Protein AF-A0A2E9R8R4-F1 (afdb_monomer_lite)

Structure (mmCIF, N/CA/C/O backbone):
data_AF-A0A2E9R8R4-F1
#
_entry.id   AF-A0A2E9R8R4-F1
#
loop_
_atom_site.group_PDB
_atom_site.id
_atom_site.type_symbol
_atom_site.label_atom_id
_atom_site.label_alt_id
_atom_site.label_comp_id
_atom_site.label_asym_id
_atom_site.label_entity_id
_atom_site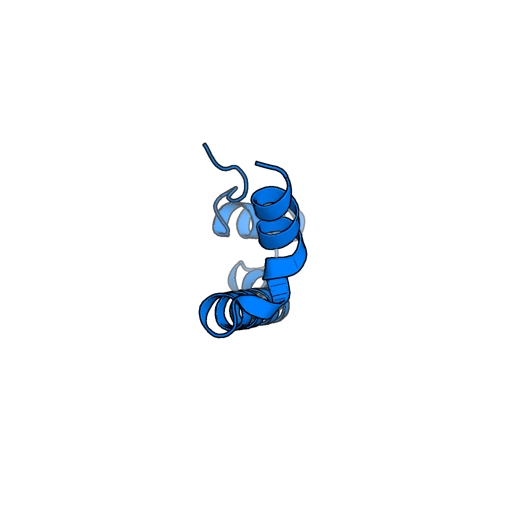.label_seq_id
_atom_site.pdbx_PDB_ins_code
_atom_site.Cartn_x
_atom_site.Cartn_y
_atom_site.Cartn_z
_atom_site.occupancy
_atom_site.B_iso_or_equiv
_atom_site.auth_seq_id
_atom_site.auth_comp_id
_atom_site.auth_asym_id
_atom_site.auth_atom_id
_atom_site.pdbx_PDB_model_num
ATOM 1 N N . MET A 1 1 ? 12.660 8.123 2.225 1.00 43.28 1 MET A N 1
ATOM 2 C CA . MET A 1 1 ? 11.643 7.797 3.248 1.00 43.28 1 MET A CA 1
ATOM 3 C C . MET A 1 1 ? 10.296 7.799 2.549 1.00 43.28 1 MET A C 1
ATOM 5 O O . MET A 1 1 ? 9.713 8.855 2.348 1.00 43.28 1 MET A O 1
ATOM 9 N N . ALA A 1 2 ? 9.919 6.650 1.988 1.00 45.75 2 ALA A N 1
ATOM 10 C CA . ALA A 1 2 ? 8.837 6.558 1.017 1.00 45.75 2 ALA A CA 1
ATOM 11 C C . ALA A 1 2 ? 7.475 6.770 1.692 1.00 45.75 2 ALA A C 1
ATOM 13 O O . ALA A 1 2 ? 6.981 5.902 2.400 1.00 45.75 2 ALA A O 1
ATOM 14 N N . GLN A 1 3 ? 6.845 7.906 1.406 1.00 50.78 3 GLN A N 1
ATOM 15 C CA . GLN A 1 3 ? 5.422 8.150 1.660 1.00 50.78 3 GLN A CA 1
ATOM 16 C C . GLN A 1 3 ? 4.537 7.577 0.531 1.00 50.78 3 GLN A C 1
ATOM 18 O O . GLN A 1 3 ? 3.413 8.014 0.336 1.00 50.78 3 GLN A O 1
ATOM 23 N N . ILE A 1 4 ? 5.020 6.554 -0.191 1.00 53.75 4 ILE A N 1
ATOM 24 C CA . ILE A 1 4 ? 4.140 5.547 -0.826 1.00 53.75 4 ILE A CA 1
ATOM 25 C C . ILE A 1 4 ? 3.408 4.753 0.276 1.00 53.75 4 ILE A C 1
ATOM 27 O O . ILE A 1 4 ? 2.323 4.219 0.072 1.00 53.75 4 ILE A O 1
ATOM 31 N N . THR A 1 5 ? 3.973 4.775 1.484 1.00 43.75 5 THR A N 1
ATOM 32 C CA . THR A 1 5 ? 3.352 4.403 2.747 1.00 43.75 5 THR A CA 1
ATOM 33 C C . THR A 1 5 ? 3.313 5.613 3.696 1.00 43.75 5 THR A C 1
ATOM 35 O O . THR A 1 5 ? 4.274 5.836 4.431 1.00 43.75 5 THR A O 1
ATOM 38 N N . PRO A 1 6 ? 2.202 6.356 3.825 1.00 58.69 6 PRO A N 1
ATOM 39 C CA . PRO A 1 6 ? 1.534 6.318 5.118 1.00 58.69 6 PRO A CA 1
ATOM 40 C C . PRO A 1 6 ? 1.198 4.837 5.356 1.00 58.69 6 PRO A C 1
ATOM 42 O O . PRO A 1 6 ? 0.710 4.199 4.417 1.00 58.69 6 PRO A O 1
ATOM 45 N N . PRO A 1 7 ? 1.531 4.232 6.512 1.00 68.12 7 PRO A N 1
ATOM 46 C CA . PRO A 1 7 ? 1.302 2.801 6.719 1.00 68.12 7 PRO A CA 1
ATOM 47 C C . PRO A 1 7 ? -0.123 2.485 6.265 1.00 68.12 7 PRO A C 1
ATOM 49 O O . PRO A 1 7 ? -1.010 3.261 6.583 1.00 68.12 7 PRO A O 1
ATOM 52 N N . VAL A 1 8 ? -0.368 1.440 5.466 1.00 73.88 8 VAL A N 1
ATOM 53 C CA . VAL A 1 8 ? -1.718 1.196 4.897 1.00 73.88 8 VAL A CA 1
ATOM 54 C C . VAL A 1 8 ? -2.789 1.253 6.000 1.00 73.88 8 VAL A C 1
ATOM 56 O O . VAL A 1 8 ? -3.868 1.803 5.797 1.00 73.88 8 VAL A O 1
ATOM 59 N N 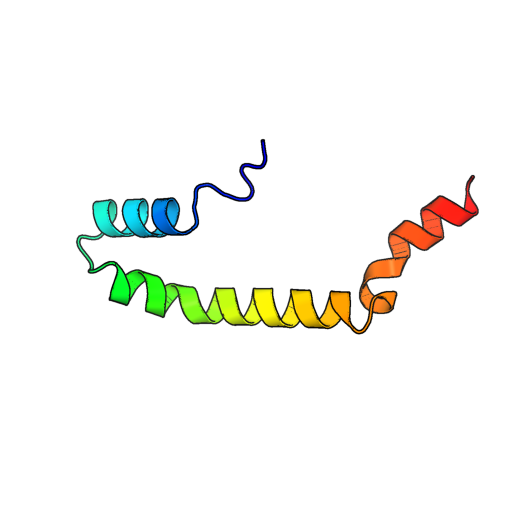. GLY A 1 9 ? -2.424 0.825 7.214 1.00 78.44 9 GLY A N 1
ATOM 60 C CA . GLY A 1 9 ? -3.186 1.044 8.443 1.00 78.44 9 GLY A CA 1
ATOM 61 C C . GLY A 1 9 ? -3.535 2.506 8.752 1.00 78.44 9 GLY A C 1
ATOM 62 O O . GLY A 1 9 ? -4.683 2.765 9.059 1.00 78.44 9 GLY A O 1
ATOM 63 N N . PHE A 1 10 ? -2.623 3.474 8.628 1.00 85.75 10 PHE A N 1
ATOM 64 C CA . PHE A 1 10 ? -2.895 4.912 8.780 1.00 85.75 10 PHE A CA 1
ATOM 65 C C . PHE A 1 10 ? -4.025 5.398 7.877 1.00 85.75 10 PHE A C 1
ATOM 67 O O . PHE A 1 10 ? -4.941 6.033 8.378 1.00 85.75 10 PHE A O 1
ATOM 74 N N . ASN A 1 11 ? -4.028 5.063 6.583 1.00 86.62 11 ASN A N 1
ATOM 75 C CA . ASN A 1 11 ? -5.123 5.483 5.701 1.00 86.62 11 ASN A CA 1
ATOM 76 C C . ASN A 1 11 ? -6.459 4.848 6.121 1.00 86.62 11 ASN A C 1
ATOM 78 O O . ASN A 1 11 ? -7.491 5.517 6.111 1.00 86.62 11 ASN A O 1
ATOM 82 N N . LEU A 1 12 ? -6.440 3.584 6.556 1.00 89.94 12 LEU A N 1
ATOM 83 C CA . LEU A 1 12 ? -7.627 2.912 7.092 1.00 89.94 12 LEU A CA 1
ATOM 84 C C . LEU A 1 12 ? -8.087 3.522 8.430 1.00 89.94 12 LEU A C 1
ATOM 86 O O . LEU A 1 12 ? -9.288 3.675 8.633 1.00 89.94 12 LEU A O 1
ATOM 90 N N . PHE A 1 13 ? -7.160 3.920 9.309 1.00 89.56 13 PHE A N 1
ATOM 91 C CA . PHE A 1 13 ? -7.432 4.578 10.592 1.00 89.56 13 PHE A CA 1
ATOM 92 C C . PHE A 1 13 ? -7.948 6.008 10.413 1.00 89.56 13 PHE A C 1
ATOM 94 O O . PHE A 1 13 ? -8.856 6.416 11.130 1.00 89.56 13 PHE A O 1
ATOM 101 N N . VAL A 1 14 ? -7.421 6.758 9.440 1.00 91.69 14 VAL A N 1
ATOM 102 C CA . VAL A 1 14 ? -7.931 8.087 9.072 1.00 91.69 14 VAL A CA 1
ATOM 103 C C . VAL A 1 14 ? -9.374 7.964 8.589 1.00 91.69 14 VAL A C 1
ATOM 105 O O . VAL A 1 14 ? -10.244 8.671 9.089 1.00 91.69 14 VAL A O 1
ATOM 108 N N . ILE A 1 15 ? -9.666 7.025 7.682 1.00 92.69 15 ILE A N 1
ATOM 109 C CA . ILE A 1 15 ? -11.037 6.809 7.199 1.00 92.69 15 ILE A CA 1
ATOM 110 C C . ILE A 1 15 ? -11.949 6.322 8.330 1.00 92.69 15 ILE A C 1
ATOM 112 O O . ILE A 1 15 ? -13.0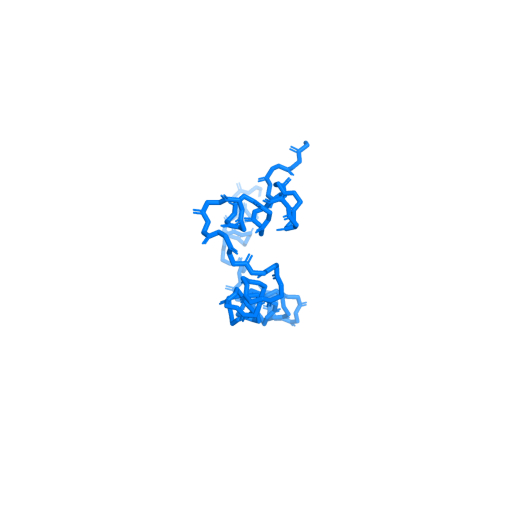61 6.825 8.461 1.00 92.69 15 ILE A O 1
ATOM 116 N N . GLN A 1 16 ? -11.494 5.399 9.180 1.00 93.19 16 GLN A N 1
ATOM 117 C CA . GLN A 1 16 ? -12.234 4.987 10.376 1.00 93.19 16 GLN A CA 1
ATOM 118 C C . GLN A 1 16 ? -12.555 6.189 11.279 1.00 93.19 16 GLN A C 1
ATOM 120 O O . GLN A 1 16 ? -13.695 6.330 11.706 1.00 93.19 16 GLN A O 1
ATOM 125 N N . GLY A 1 17 ? -11.588 7.074 11.540 1.00 92.94 17 GLY A N 1
ATOM 126 C CA . GLY A 1 17 ? -11.786 8.268 12.366 1.00 92.94 17 GLY A CA 1
ATOM 127 C C . GLY A 1 17 ? -12.766 9.278 11.761 1.00 92.94 17 GLY A C 1
ATOM 128 O O . GLY A 1 17 ? -13.503 9.923 12.498 1.00 92.94 17 GLY A O 1
ATOM 129 N N . LEU A 1 18 ? -12.813 9.384 10.429 1.00 95.25 18 LEU A N 1
ATOM 130 C CA . LEU A 1 18 ? -13.743 10.266 9.712 1.00 95.25 18 LEU A CA 1
ATOM 131 C C . LEU A 1 18 ? -15.157 9.681 9.574 1.00 95.25 18 LEU A C 1
ATOM 133 O O . LEU A 1 18 ? -16.124 10.435 9.522 1.00 95.25 18 LEU A O 1
ATOM 137 N N . THR A 1 19 ? -15.284 8.356 9.469 1.00 94.56 19 THR A N 1
ATOM 138 C CA . THR A 1 19 ? -16.555 7.678 9.147 1.00 94.56 19 THR A CA 1
AT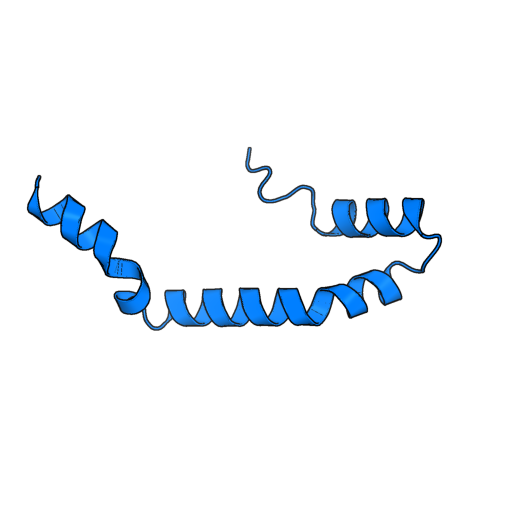OM 139 C C . THR A 1 19 ? -17.226 7.017 10.349 1.00 94.56 19 THR A C 1
ATOM 141 O O . THR A 1 19 ? -18.418 6.736 10.296 1.00 94.56 19 THR A O 1
ATOM 144 N N . GLY A 1 20 ? -16.478 6.730 11.418 1.00 94.00 20 GLY A N 1
ATOM 145 C CA . GLY A 1 20 ? -16.943 5.923 12.551 1.00 94.00 20 GLY A CA 1
ATOM 146 C C . GLY A 1 20 ? -17.093 4.427 12.240 1.00 94.00 20 GLY A C 1
ATOM 147 O O . GLY A 1 20 ? -17.487 3.654 13.112 1.00 94.00 20 GLY A O 1
ATOM 148 N N . GLU A 1 21 ? -16.778 3.994 11.018 1.00 95.25 21 GLU A N 1
ATOM 149 C CA . GLU A 1 21 ? -16.892 2.598 10.599 1.00 95.25 21 GLU A CA 1
ATOM 150 C C . GLU A 1 21 ? -15.766 1.735 11.170 1.00 95.25 21 GLU A C 1
ATOM 152 O O . GLU A 1 21 ? -14.642 2.182 11.394 1.00 95.25 21 GLU A O 1
ATOM 157 N N . THR A 1 22 ? -16.043 0.444 11.362 1.00 95.50 22 THR A N 1
ATOM 158 C CA . THR A 1 22 ? -15.008 -0.489 11.829 1.00 95.50 22 THR A CA 1
ATOM 159 C C . THR A 1 22 ? -13.876 -0.610 10.809 1.00 95.50 22 THR A C 1
ATOM 161 O O . THR A 1 22 ? -14.112 -0.674 9.598 1.00 95.50 22 THR A O 1
ATOM 164 N N . ILE A 1 23 ? -12.637 -0.743 11.292 1.00 92.19 23 ILE A N 1
ATOM 165 C CA . ILE A 1 23 ? -11.471 -0.925 10.416 1.00 92.19 23 ILE A CA 1
ATOM 166 C C . ILE A 1 23 ? -11.629 -2.111 9.457 1.00 92.19 23 ILE A C 1
ATOM 168 O O . ILE A 1 23 ? -11.218 -2.032 8.305 1.00 92.19 23 ILE A O 1
ATOM 172 N N . GLY A 1 24 ? -12.289 -3.190 9.893 1.00 93.31 24 GLY A N 1
ATOM 173 C CA . GLY A 1 24 ? -12.560 -4.357 9.053 1.00 93.31 24 GLY A CA 1
ATOM 174 C C . GLY A 1 24 ? -13.494 -4.050 7.880 1.00 93.31 24 GLY A C 1
ATOM 175 O O . GLY A 1 24 ? -13.294 -4.580 6.786 1.00 93.31 24 GLY A O 1
ATOM 176 N N . ARG A 1 25 ? -14.483 -3.166 8.068 1.00 95.38 25 ARG A N 1
ATOM 177 C CA . ARG A 1 25 ? -15.378 -2.734 6.986 1.00 95.38 25 ARG A CA 1
ATOM 178 C C . ARG A 1 25 ? -14.644 -1.852 5.981 1.00 95.38 25 ARG A C 1
ATOM 180 O O . ARG A 1 25 ? -14.758 -2.094 4.781 1.00 95.38 25 ARG A O 1
ATOM 187 N N . VAL A 1 26 ? -13.849 -0.895 6.462 1.00 94.00 26 VAL A N 1
ATOM 188 C CA . VAL A 1 26 ? -13.027 -0.022 5.608 1.00 94.00 26 VAL A CA 1
ATOM 189 C C . VAL A 1 26 ? -11.993 -0.844 4.829 1.00 94.00 26 VAL A C 1
ATOM 191 O O . VAL A 1 26 ? -11.860 -0.687 3.617 1.00 94.00 26 VAL A O 1
ATOM 194 N N . ALA A 1 27 ? -11.321 -1.792 5.487 1.00 93.00 27 ALA A N 1
ATOM 195 C CA . ALA A 1 27 ? -10.364 -2.691 4.847 1.00 93.00 27 ALA A CA 1
ATOM 196 C C . ALA A 1 27 ? -11.022 -3.558 3.763 1.00 93.00 27 ALA A C 1
ATOM 198 O O . ALA A 1 27 ? -10.477 -3.703 2.671 1.00 93.00 27 ALA A O 1
ATOM 199 N N . ARG A 1 28 ? -12.219 -4.099 4.026 1.00 94.56 28 ARG A N 1
ATOM 200 C CA . ARG A 1 28 ? -12.966 -4.890 3.037 1.00 94.56 28 ARG A CA 1
ATOM 201 C C . ARG A 1 28 ? -13.403 -4.045 1.840 1.00 94.56 28 ARG A C 1
ATOM 203 O O . ARG A 1 28 ? -13.361 -4.538 0.719 1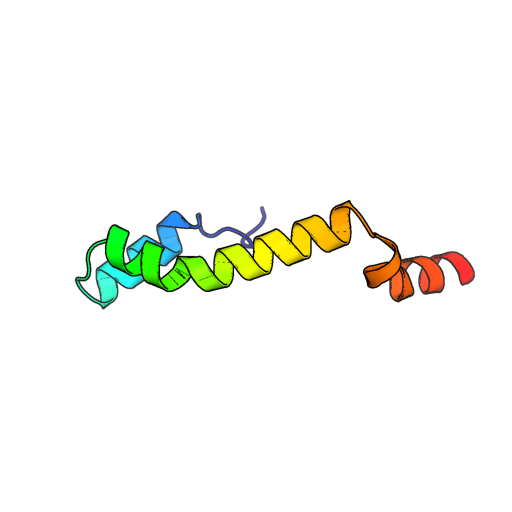.00 94.56 28 ARG A O 1
ATOM 210 N N . ALA A 1 29 ? -13.774 -2.786 2.063 1.00 94.00 29 ALA A N 1
ATOM 211 C CA . ALA A 1 29 ? -14.093 -1.849 0.988 1.00 94.00 29 ALA A CA 1
ATOM 212 C C . ALA A 1 29 ? -12.862 -1.498 0.128 1.00 94.00 29 ALA A C 1
ATOM 214 O O . ALA A 1 29 ? -12.994 -1.310 -1.078 1.00 94.00 29 ALA A O 1
ATOM 215 N N . ALA A 1 30 ? -11.665 -1.460 0.720 1.00 91.81 30 ALA A N 1
ATOM 216 C CA . ALA A 1 30 ? -10.408 -1.209 0.011 1.00 91.81 30 ALA A CA 1
ATOM 217 C C . ALA A 1 30 ? -9.827 -2.455 -0.693 1.00 91.81 30 ALA A C 1
ATOM 219 O O . ALA A 1 30 ? -9.001 -2.329 -1.599 1.00 91.81 30 ALA A O 1
ATOM 220 N N . LEU A 1 31 ? -10.261 -3.658 -0.305 1.00 93.50 31 LEU A N 1
ATOM 221 C CA . LEU A 1 31 ? -9.727 -4.931 -0.797 1.00 93.50 31 LEU A CA 1
ATOM 222 C C . LEU A 1 31 ? -9.746 -5.086 -2.335 1.00 93.50 31 LEU A C 1
ATOM 224 O O . LEU A 1 31 ? -8.742 -5.556 -2.869 1.00 93.50 31 LEU A O 1
ATOM 228 N N . PRO A 1 32 ? -10.796 -4.679 -3.083 1.00 94.75 32 PRO A N 1
ATOM 229 C CA . PRO A 1 32 ? -10.801 -4.800 -4.543 1.00 94.75 32 PRO A CA 1
ATOM 230 C C . PRO A 1 32 ? -9.654 -4.030 -5.208 1.00 94.75 32 PRO A C 1
ATOM 232 O O . PRO A 1 32 ? -9.003 -4.543 -6.115 1.00 94.75 32 PRO A O 1
ATOM 235 N N . PHE A 1 33 ? -9.352 -2.826 -4.714 1.00 92.19 33 PHE A N 1
ATOM 236 C CA . PHE A 1 33 ? -8.237 -2.021 -5.215 1.00 92.19 33 PHE A CA 1
ATOM 237 C C . PHE A 1 33 ? -6.893 -2.676 -4.909 1.00 92.19 33 PHE A C 1
ATOM 239 O O . PHE A 1 33 ? -6.022 -2.734 -5.775 1.00 92.19 33 PHE A O 1
ATOM 246 N N . PHE A 1 34 ? -6.746 -3.230 -3.702 1.00 90.62 34 PHE A N 1
ATOM 247 C CA . PHE A 1 34 ? -5.549 -3.973 -3.324 1.00 90.62 34 PHE A CA 1
ATOM 248 C C . PHE A 1 34 ? -5.311 -5.178 -4.243 1.00 90.62 34 PHE A C 1
ATOM 250 O O . PHE A 1 34 ? -4.185 -5.403 -4.679 1.00 90.62 34 PHE A O 1
ATOM 257 N N . ILE A 1 35 ? -6.366 -5.917 -4.596 1.00 95.56 35 ILE A N 1
ATOM 258 C CA . ILE A 1 35 ? -6.277 -7.056 -5.518 1.00 95.56 35 ILE A CA 1
ATOM 259 C C . ILE A 1 35 ? -5.805 -6.600 -6.903 1.00 95.56 35 ILE A C 1
ATOM 261 O O . ILE A 1 35 ? -4.902 -7.216 -7.464 1.00 95.56 35 ILE A O 1
ATOM 265 N N . ILE A 1 36 ? -6.355 -5.506 -7.439 1.00 96.06 36 ILE A N 1
ATOM 266 C CA . ILE A 1 36 ? -5.931 -4.961 -8.740 1.00 96.06 36 ILE A CA 1
ATOM 267 C C . ILE A 1 36 ? -4.448 -4.569 -8.704 1.00 96.06 36 ILE A C 1
ATOM 269 O O . ILE A 1 36 ? -3.691 -4.930 -9.605 1.00 96.06 36 ILE A O 1
ATOM 273 N N . MET A 1 37 ? -4.014 -3.880 -7.644 1.00 92.75 37 MET A N 1
ATOM 274 C CA . MET A 1 37 ? -2.606 -3.515 -7.457 1.00 92.75 37 MET A CA 1
ATOM 275 C C . MET A 1 37 ? -1.702 -4.747 -7.370 1.00 92.75 37 MET A C 1
ATOM 277 O O . MET A 1 37 ? -0.645 -4.776 -7.997 1.00 92.75 37 MET A O 1
ATOM 281 N N . PHE A 1 38 ? -2.117 -5.769 -6.621 1.00 94.62 38 PHE A N 1
ATOM 282 C CA . PHE A 1 38 ? -1.371 -7.013 -6.467 1.00 94.62 38 PHE A CA 1
ATOM 283 C C . PHE A 1 38 ? -1.241 -7.769 -7.795 1.00 94.62 38 PHE A C 1
ATOM 285 O O . PHE A 1 38 ? -0.146 -8.196 -8.153 1.00 94.62 38 PHE A O 1
ATOM 292 N N . ILE A 1 39 ? -2.328 -7.879 -8.563 1.00 97.25 39 ILE A N 1
ATOM 293 C CA . ILE A 1 39 ? -2.312 -8.495 -9.896 1.00 97.25 39 ILE A CA 1
ATOM 294 C C . ILE A 1 39 ? -1.371 -7.730 -10.826 1.00 97.25 39 ILE A C 1
ATOM 296 O O . ILE A 1 39 ? -0.569 -8.351 -11.517 1.00 97.25 39 ILE A O 1
ATOM 300 N N . MET A 1 40 ? -1.423 -6.395 -10.823 1.00 95.00 40 MET A N 1
ATOM 301 C CA . MET A 1 40 ? -0.531 -5.586 -11.653 1.00 95.00 40 MET A CA 1
ATOM 302 C C . MET A 1 40 ? 0.938 -5.765 -11.251 1.00 95.00 40 MET A C 1
ATOM 304 O O . MET A 1 40 ? 1.800 -5.904 -12.114 1.00 95.00 40 MET A O 1
ATOM 308 N N . ALA A 1 41 ? 1.228 -5.824 -9.949 1.00 94.38 41 ALA A N 1
ATOM 309 C CA . ALA A 1 41 ? 2.571 -6.106 -9.452 1.00 94.38 41 ALA A CA 1
ATOM 310 C C . ALA A 1 41 ? 3.067 -7.487 -9.909 1.00 94.38 41 ALA A C 1
ATOM 312 O O . ALA A 1 41 ? 4.193 -7.602 -10.387 1.00 94.38 41 ALA A O 1
ATOM 313 N N . MET A 1 42 ? 2.218 -8.516 -9.830 1.00 97.00 42 MET A N 1
ATOM 314 C CA . MET A 1 42 ? 2.528 -9.857 -10.332 1.00 97.00 42 MET A CA 1
ATOM 315 C C . MET A 1 42 ? 2.735 -9.873 -11.850 1.00 97.00 42 MET A C 1
ATOM 317 O O . MET A 1 42 ? 3.673 -10.507 -12.326 1.00 97.00 42 MET A O 1
ATOM 321 N N . LEU A 1 43 ? 1.909 -9.152 -12.612 1.00 96.31 43 LEU A N 1
ATOM 322 C CA . LEU A 1 43 ? 2.058 -9.019 -14.063 1.00 96.31 43 LEU A CA 1
ATOM 323 C C . LEU A 1 43 ? 3.404 -8.407 -14.433 1.00 96.31 43 LEU A C 1
ATOM 325 O O . LEU A 1 43 ? 4.098 -8.952 -15.280 1.00 96.31 43 LEU A O 1
ATOM 329 N N . ILE A 1 44 ? 3.801 -7.322 -13.770 1.00 94.75 44 ILE A N 1
ATOM 330 C CA . ILE A 1 44 ? 5.094 -6.674 -14.013 1.00 94.75 44 ILE A CA 1
ATOM 331 C C . ILE A 1 44 ? 6.254 -7.588 -13.593 1.00 94.75 44 ILE A C 1
ATOM 333 O O . ILE A 1 44 ? 7.266 -7.650 -14.288 1.00 94.75 44 ILE A O 1
ATOM 337 N N . ALA A 1 45 ? 6.117 -8.303 -12.473 1.00 94.06 45 ALA A N 1
ATOM 338 C CA . ALA A 1 45 ? 7.154 -9.200 -11.969 1.00 94.06 45 ALA A CA 1
ATOM 339 C C . ALA A 1 45 ? 7.385 -10.419 -12.878 1.00 94.06 45 ALA A C 1
ATOM 341 O O . ALA A 1 45 ? 8.519 -10.873 -13.008 1.00 94.06 45 ALA A O 1
ATOM 342 N N . LEU A 1 46 ? 6.324 -10.951 -13.494 1.00 96.50 46 LEU A N 1
ATOM 343 C CA . LEU A 1 46 ? 6.386 -12.145 -14.344 1.00 96.50 46 LEU A CA 1
ATOM 344 C C . LEU A 1 46 ? 6.561 -11.820 -15.833 1.00 96.50 46 LEU A C 1
ATOM 346 O O . LEU A 1 46 ? 7.163 -12.603 -16.561 1.00 96.50 46 LEU A O 1
ATOM 350 N N . VAL A 1 47 ? 6.037 -10.682 -16.287 1.00 95.94 47 VAL A N 1
ATOM 351 C CA . VAL A 1 47 ? 6.066 -10.235 -17.684 1.00 95.94 47 VAL A CA 1
ATOM 352 C C . VAL A 1 47 ? 6.591 -8.792 -17.725 1.00 95.94 47 VAL A C 1
ATOM 354 O O . VAL A 1 47 ? 5.824 -7.838 -17.888 1.00 95.94 47 VAL A O 1
ATOM 357 N N . PRO A 1 48 ? 7.912 -8.598 -17.563 1.00 91.44 48 PRO A N 1
ATOM 358 C CA . PRO A 1 48 ? 8.497 -7.264 -17.453 1.00 91.44 48 PRO A CA 1
ATOM 359 C C . PRO A 1 48 ? 8.336 -6.445 -18.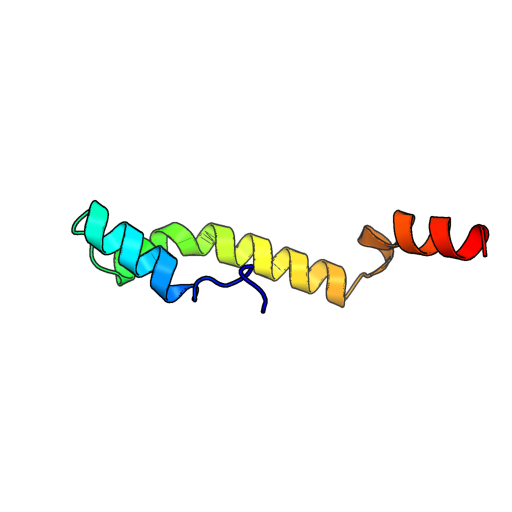738 1.00 91.44 48 PRO A C 1
ATOM 361 O O . PRO A 1 48 ? 8.251 -5.219 -18.676 1.00 91.44 48 PRO A O 1
ATOM 364 N N . ASP A 1 49 ? 8.231 -7.103 -19.896 1.00 91.50 49 ASP A N 1
ATOM 365 C CA . ASP A 1 49 ? 8.130 -6.453 -21.207 1.00 91.50 49 ASP A CA 1
ATOM 366 C C . ASP A 1 49 ? 6.951 -5.474 -21.319 1.00 91.50 49 ASP A C 1
ATOM 368 O O . ASP A 1 49 ? 7.044 -4.487 -22.049 1.00 91.50 49 ASP A O 1
ATOM 372 N N . ILE A 1 50 ? 5.888 -5.669 -20.524 1.00 92.62 50 ILE A N 1
ATOM 373 C CA . ILE A 1 50 ? 4.712 -4.783 -20.466 1.00 92.62 50 ILE A CA 1
ATOM 374 C C . ILE A 1 50 ? 5.107 -3.345 -20.078 1.00 92.62 50 ILE A C 1
ATOM 376 O O . ILE A 1 50 ? 4.451 -2.386 -20.483 1.00 92.62 50 ILE A O 1
ATOM 380 N N . VAL A 1 51 ? 6.189 -3.174 -19.312 1.00 93.38 51 VAL A N 1
ATOM 381 C CA . VAL A 1 51 ? 6.649 -1.868 -18.806 1.00 93.38 51 VAL A CA 1
ATOM 382 C C . VAL A 1 51 ? 8.030 -1.457 -19.330 1.00 93.38 51 VAL A C 1
ATOM 384 O O . VAL A 1 51 ? 8.556 -0.415 -18.938 1.00 93.38 51 VAL A O 1
ATOM 387 N N . MET A 1 52 ? 8.623 -2.229 -20.245 1.00 92.81 52 MET A N 1
ATOM 388 C CA . MET A 1 52 ? 10.001 -2.016 -20.713 1.00 92.81 52 MET A CA 1
ATOM 389 C C . MET A 1 52 ? 10.163 -0.941 -21.796 1.00 92.81 52 MET A C 1
ATOM 391 O O . MET A 1 52 ? 11.295 -0.637 -22.172 1.00 92.81 52 MET A O 1
ATOM 395 N N . PHE A 1 53 ? 9.084 -0.304 -22.267 1.00 91.44 53 PHE A N 1
ATOM 396 C CA . PHE A 1 53 ? 9.169 0.744 -23.297 1.00 91.44 53 PHE A CA 1
ATOM 397 C C . PHE A 1 53 ? 10.157 1.862 -22.923 1.00 91.44 53 PHE A C 1
ATOM 399 O O . PHE A 1 53 ? 11.093 2.147 -23.671 1.00 91.44 53 PHE A O 1
ATOM 406 N N . LEU A 1 54 ? 9.984 2.466 -21.742 1.00 90.25 54 LEU A N 1
ATOM 407 C CA . LEU A 1 54 ? 10.832 3.569 -21.289 1.00 90.25 54 LEU A CA 1
ATOM 408 C C . LEU A 1 54 ? 12.272 3.119 -20.954 1.00 90.25 54 LEU A C 1
ATOM 410 O O . LEU A 1 54 ? 13.203 3.764 -21.440 1.00 90.25 54 LEU A O 1
ATOM 414 N N . PRO A 1 55 ? 12.503 2.024 -20.197 1.00 91.06 55 PRO A N 1
ATOM 415 C CA . PRO A 1 55 ? 13.849 1.486 -19.978 1.00 91.06 55 PRO A CA 1
ATOM 416 C C . PRO A 1 55 ? 14.633 1.228 -21.271 1.00 91.06 55 PRO A C 1
ATOM 418 O O . PRO A 1 55 ? 15.807 1.594 -21.363 1.00 91.06 55 PRO A O 1
ATOM 421 N N . ASN A 1 56 ? 13.986 0.643 -22.282 1.00 91.62 56 ASN A N 1
ATOM 422 C CA . ASN A 1 56 ? 14.617 0.365 -23.571 1.00 91.62 56 ASN A CA 1
ATOM 423 C C . ASN A 1 56 ? 14.917 1.659 -24.342 1.00 91.62 56 ASN A C 1
ATOM 425 O O . ASN A 1 56 ? 16.007 1.802 -24.893 1.00 91.62 56 ASN A O 1
ATOM 429 N N . ALA A 1 57 ? 13.998 2.631 -24.322 1.00 89.81 57 ALA A N 1
ATOM 430 C CA . ALA A 1 57 ? 14.192 3.930 -24.964 1.00 89.81 57 ALA A CA 1
ATOM 431 C C . ALA A 1 57 ? 15.363 4.735 -24.367 1.00 89.81 57 ALA A C 1
ATOM 433 O O . ALA A 1 57 ? 16.052 5.448 -25.096 1.00 89.81 57 ALA A O 1
ATOM 434 N N . ILE A 1 58 ? 15.612 4.618 -23.057 1.00 92.56 58 ILE A N 1
ATOM 435 C CA . ILE A 1 58 ? 16.743 5.283 -22.390 1.00 92.56 58 ILE A CA 1
ATOM 436 C C . ILE A 1 58 ? 18.065 4.554 -22.682 1.00 92.56 58 ILE A C 1
ATOM 438 O O . ILE A 1 58 ? 19.052 5.219 -22.989 1.00 92.56 58 ILE A O 1
ATOM 442 N N . LYS A 1 59 ? 18.095 3.210 -22.658 1.00 77.94 59 LYS A N 1
ATOM 443 C CA . LYS A 1 59 ? 19.300 2.423 -23.004 1.00 77.94 59 LYS A CA 1
ATOM 444 C C . LYS A 1 59 ? 19.813 2.684 -24.423 1.00 77.94 59 LYS A C 1
ATOM 446 O O . LYS A 1 59 ? 21.012 2.630 -24.639 1.00 77.94 59 LYS A O 1
ATOM 451 N N . LEU A 1 60 ? 18.928 2.975 -25.376 1.00 64.19 60 LEU A N 1
ATOM 452 C CA . LEU A 1 60 ? 19.284 3.269 -26.773 1.00 64.19 60 LEU A CA 1
ATOM 453 C C . LEU A 1 60 ? 19.946 4.646 -26.981 1.00 64.19 60 LEU A C 1
ATOM 455 O O . LEU A 1 60 ? 20.420 4.927 -28.078 1.00 64.19 60 LEU A O 1
ATOM 459 N N . ARG A 1 61 ? 19.935 5.521 -25.967 1.00 61.22 61 ARG A N 1
ATOM 460 C CA . ARG A 1 61 ? 20.477 6.890 -26.032 1.00 61.22 61 ARG A CA 1
ATOM 461 C C . ARG A 1 61 ? 21.784 7.085 -25.254 1.00 61.22 61 ARG A C 1
ATOM 463 O O . ARG A 1 61 ? 22.308 8.198 -25.282 1.00 61.22 61 ARG A O 1
ATOM 470 N N . GLY A 1 62 ? 22.248 6.062 -24.535 1.00 54.25 62 GLY A N 1
ATOM 471 C CA . GLY A 1 62 ? 23.482 6.077 -23.741 1.00 54.25 62 GLY A CA 1
ATOM 472 C C . GLY A 1 62 ? 24.647 5.397 -24.437 1.00 54.25 62 GLY A C 1
ATOM 473 O O . GLY A 1 62 ? 24.390 4.571 -25.340 1.00 54.25 62 GLY A O 1
#

Sequence (62 aa):
MAQITPPVGFNLFVIQGLTGETIGRVARAALPFFIIMFIMAMLIALVPDIVMFLPNAIKLRG

Secondary structure (DSSP, 8-state):
--TT-S-HHHHHHHHHHHH---HHHHHHHHHHHHHHHHHHHHHHHH-GGGG-HHHHHHHTT-

Foldseek 3Di:
DDVVDPPPVVVLVVVCVVPVDDSVVSCVVCVVVVVVVVVVVVCCVVPVVVPCPVVVVVVVVD

Radius of gyration: 17.4 Å; chains: 1; bounding box: 40×22×39 Å

pLDDT: mean 86.11, std 14.89, range [43.28, 97.25]